Protein AF-A0A2H9LQL7-F1 (afdb_monomer_lite)

Radius of gyration: 30.79 Å; chains: 1; bounding box: 66×94×44 Å

Structure (mmCIF, N/CA/C/O backbone):
data_AF-A0A2H9LQL7-F1
#
_entry.id   AF-A0A2H9LQL7-F1
#
loop_
_atom_site.group_PDB
_atom_site.id
_atom_site.type_symbol
_atom_site.label_atom_id
_atom_site.label_alt_id
_atom_site.label_comp_id
_atom_site.label_asym_id
_atom_site.label_entity_id
_atom_site.label_seq_id
_atom_site.pdbx_PDB_ins_code
_atom_site.Cartn_x
_atom_site.Cartn_y
_atom_site.Cartn_z
_atom_site.occupancy
_atom_site.B_iso_or_equiv
_atom_site.auth_seq_id
_atom_site.auth_comp_id
_atom_site.auth_asym_id
_atom_site.auth_atom_id
_atom_site.pdbx_PDB_model_num
ATOM 1 N N . MET A 1 1 ? -6.800 -40.513 0.925 1.00 48.25 1 MET A N 1
ATOM 2 C CA . MET A 1 1 ? -5.579 -40.664 0.105 1.00 48.25 1 MET A CA 1
ATOM 3 C C . MET A 1 1 ? -5.736 -40.012 -1.269 1.00 48.25 1 MET A C 1
ATOM 5 O O . MET A 1 1 ? -5.001 -39.079 -1.521 1.00 48.25 1 MET A O 1
ATOM 9 N N . ALA A 1 2 ? -6.724 -40.378 -2.101 1.00 54.88 2 ALA A N 1
ATOM 10 C CA . ALA A 1 2 ? -6.942 -39.712 -3.402 1.00 54.88 2 ALA A CA 1
ATOM 11 C C . ALA A 1 2 ? -7.345 -38.219 -3.300 1.00 54.88 2 ALA A C 1
ATOM 13 O O . ALA A 1 2 ? -6.904 -37.402 -4.098 1.00 54.88 2 ALA A O 1
ATOM 14 N N . GLU A 1 3 ? -8.128 -37.849 -2.284 1.00 45.28 3 GLU A N 1
ATOM 15 C CA . GLU A 1 3 ? -8.627 -36.475 -2.091 1.00 45.28 3 GLU A CA 1
ATOM 16 C C . GLU A 1 3 ? -7.545 -35.503 -1.564 1.00 45.28 3 GLU A C 1
ATOM 18 O O . GLU A 1 3 ? -7.521 -34.332 -1.925 1.00 45.28 3 GLU A O 1
ATOM 23 N N . GLU A 1 4 ? -6.583 -35.989 -0.769 1.00 44.47 4 GLU A N 1
ATOM 24 C CA . GLU A 1 4 ? -5.444 -35.183 -0.286 1.00 44.47 4 GLU A CA 1
ATOM 25 C C . GLU A 1 4 ? -4.407 -34.908 -1.384 1.00 44.47 4 GLU A C 1
ATOM 27 O O . GLU A 1 4 ? -3.777 -33.848 -1.384 1.00 44.47 4 GLU A O 1
ATOM 32 N N . ASP A 1 5 ? -4.242 -35.840 -2.326 1.00 45.53 5 ASP A N 1
ATOM 33 C CA . ASP A 1 5 ? -3.343 -35.667 -3.468 1.00 45.53 5 ASP A CA 1
ATOM 34 C C . ASP A 1 5 ? -3.927 -34.703 -4.512 1.00 45.53 5 ASP A C 1
ATOM 36 O O . ASP A 1 5 ? -3.178 -33.908 -5.080 1.00 45.53 5 ASP A O 1
ATOM 40 N N . GLU A 1 6 ? -5.250 -34.680 -4.719 1.00 41.91 6 GLU A N 1
ATOM 41 C CA . GLU A 1 6 ? -5.895 -33.666 -5.571 1.00 41.91 6 GLU A CA 1
ATOM 42 C C . GLU A 1 6 ? -5.782 -32.250 -4.989 1.00 41.91 6 GLU A C 1
ATOM 44 O O . GLU A 1 6 ? -5.483 -31.310 -5.731 1.00 41.91 6 GLU A O 1
ATOM 49 N N . ILE A 1 7 ? -5.928 -32.096 -3.666 1.00 51.97 7 ILE A N 1
ATOM 50 C CA . ILE A 1 7 ? -5.746 -30.808 -2.980 1.00 51.97 7 ILE A CA 1
ATOM 51 C C . ILE A 1 7 ? -4.292 -30.336 -3.105 1.00 51.97 7 ILE A C 1
ATOM 53 O O . ILE A 1 7 ? -4.055 -29.203 -3.512 1.00 51.97 7 ILE A O 1
ATOM 57 N N . LYS A 1 8 ? -3.293 -31.190 -2.840 1.00 48.00 8 LYS A N 1
ATOM 58 C CA . LYS A 1 8 ? -1.873 -30.810 -2.999 1.00 48.00 8 LYS A CA 1
ATOM 59 C C . LYS A 1 8 ? -1.524 -30.408 -4.428 1.00 48.00 8 LYS A C 1
ATOM 61 O O . LYS A 1 8 ? -0.812 -29.426 -4.632 1.00 48.00 8 LYS A O 1
ATOM 66 N N . LYS A 1 9 ? -2.053 -31.130 -5.417 1.00 43.31 9 LYS A N 1
ATOM 67 C CA . LYS A 1 9 ? -1.811 -30.828 -6.828 1.00 43.31 9 LYS A CA 1
ATOM 68 C C . LYS A 1 9 ? -2.441 -29.490 -7.220 1.00 43.31 9 LYS A C 1
ATOM 70 O O . LYS A 1 9 ? -1.775 -28.673 -7.847 1.00 43.31 9 LYS A O 1
ATOM 75 N N . SER A 1 10 ? -3.683 -29.215 -6.801 1.00 49.66 10 SER A N 1
ATOM 76 C CA . SER A 1 10 ? -4.306 -27.899 -7.013 1.00 49.66 10 SER A CA 1
ATOM 77 C C . SER A 1 10 ? -3.543 -26.792 -6.287 1.00 49.66 10 SER A C 1
ATOM 79 O O . SER A 1 10 ? -3.499 -25.654 -6.753 1.00 49.66 10 SER A O 1
ATOM 81 N N . GLU A 1 11 ? -2.933 -27.112 -5.142 1.00 51.53 11 GLU A N 1
ATOM 82 C CA . GLU A 1 11 ? -2.186 -26.139 -4.374 1.00 51.53 11 GLU A CA 1
ATOM 83 C C . GLU A 1 11 ? -0.872 -25.703 -5.036 1.00 51.53 11 GLU A C 1
ATOM 85 O O . GLU A 1 11 ? -0.569 -24.509 -4.974 1.00 51.53 11 GLU A O 1
ATOM 90 N N . GLU A 1 12 ? -0.156 -26.618 -5.693 1.00 53.72 12 GLU A N 1
ATOM 91 C CA . GLU A 1 12 ? 1.029 -26.325 -6.513 1.00 53.72 12 GLU A CA 1
ATOM 92 C C . GLU A 1 12 ? 0.685 -25.513 -7.770 1.00 53.72 12 GLU A C 1
ATOM 94 O O . GLU A 1 12 ? 1.402 -24.568 -8.103 1.00 53.72 12 GLU A O 1
ATOM 99 N N . TYR A 1 13 ? -0.431 -25.816 -8.446 1.00 52.56 13 TYR A N 1
ATOM 100 C CA . TYR A 1 13 ? -0.859 -25.049 -9.625 1.00 52.56 13 TYR A CA 1
ATOM 101 C C . TYR A 1 13 ? -1.224 -23.593 -9.295 1.00 52.56 13 TYR A C 1
ATOM 103 O O . TYR A 1 13 ? -1.017 -22.716 -10.124 1.00 52.56 13 TYR A O 1
ATOM 111 N N . GLU A 1 14 ? -1.727 -23.298 -8.090 1.00 56.66 14 GLU A N 1
ATOM 112 C CA . GLU A 1 14 ? -1.992 -21.912 -7.663 1.00 56.66 14 GLU A CA 1
ATOM 113 C C . GLU A 1 14 ? -0.719 -21.103 -7.359 1.00 56.66 14 GLU A C 1
ATOM 115 O O . GLU A 1 14 ? -0.762 -19.871 -7.385 1.00 56.66 14 GLU A O 1
ATOM 120 N N . GLU A 1 15 ? 0.401 -21.761 -7.040 1.00 59.22 15 GLU A N 1
ATOM 121 C CA . GLU A 1 15 ? 1.697 -21.083 -6.902 1.00 59.22 15 GLU A CA 1
ATOM 122 C C . GLU A 1 15 ? 2.364 -20.847 -8.268 1.00 59.22 15 GLU A C 1
ATOM 124 O O . GLU A 1 15 ? 3.116 -19.881 -8.430 1.00 59.22 15 GLU A O 1
ATOM 129 N N . GLN A 1 16 ? 2.031 -21.665 -9.273 1.00 60.19 16 GLN A N 1
ATOM 130 C CA . GLN A 1 16 ? 2.412 -21.465 -10.671 1.00 60.19 16 GLN A CA 1
ATOM 131 C C . GLN A 1 16 ? 1.588 -20.323 -11.288 1.00 60.19 16 GLN A C 1
ATOM 133 O O . GLN A 1 16 ? 0.509 -20.517 -11.835 1.00 60.19 16 GLN A O 1
ATOM 138 N N . GLY A 1 17 ? 2.100 -19.098 -11.181 1.00 76.44 17 GLY A N 1
ATOM 139 C CA . GLY A 1 17 ? 1.447 -17.900 -11.726 1.00 76.44 17 GLY A CA 1
ATOM 140 C C . GLY A 1 17 ? 1.535 -16.670 -10.831 1.00 76.44 17 GLY A C 1
ATOM 141 O O . GLY A 1 17 ? 0.969 -15.635 -11.164 1.00 76.44 17 GLY A O 1
ATOM 142 N N . LEU A 1 18 ? 2.229 -16.767 -9.697 1.00 87.19 18 LEU A N 1
ATOM 143 C CA . LEU A 1 18 ? 2.532 -15.617 -8.854 1.00 87.19 18 LEU A CA 1
ATOM 144 C C . LEU A 1 18 ? 3.670 -14.784 -9.456 1.00 87.19 18 LEU A C 1
ATOM 146 O O . LEU A 1 18 ? 4.720 -15.325 -9.802 1.00 87.19 18 LEU A O 1
ATOM 150 N N . ALA A 1 19 ? 3.484 -13.464 -9.530 1.00 89.19 19 ALA A N 1
ATOM 151 C CA . ALA A 1 19 ? 4.496 -12.553 -10.069 1.00 89.19 19 ALA A CA 1
ATOM 152 C C . ALA A 1 19 ? 5.760 -12.457 -9.197 1.00 89.19 19 ALA A C 1
ATOM 154 O O . ALA A 1 19 ? 6.846 -12.183 -9.708 1.00 89.19 19 ALA A O 1
ATOM 155 N N . PHE A 1 20 ? 5.639 -12.692 -7.886 1.00 92.12 20 PHE A N 1
ATOM 156 C CA . PHE A 1 20 ? 6.765 -12.670 -6.950 1.00 92.12 20 PHE A CA 1
ATOM 157 C C . PHE A 1 20 ? 7.033 -14.044 -6.339 1.00 92.12 20 PHE A C 1
ATOM 159 O O . PHE A 1 20 ? 6.130 -14.867 -6.185 1.00 92.12 20 PHE A O 1
ATOM 166 N N . ALA A 1 21 ? 8.267 -14.266 -5.883 1.00 92.75 21 ALA A N 1
ATOM 167 C CA . ALA A 1 21 ? 8.621 -15.460 -5.124 1.00 92.75 21 ALA A CA 1
ATOM 168 C C . ALA A 1 21 ? 7.821 -15.522 -3.809 1.00 92.75 21 ALA A C 1
ATOM 170 O O . ALA A 1 21 ? 8.074 -14.762 -2.871 1.00 92.75 21 ALA A O 1
ATOM 171 N N . ASN A 1 22 ? 6.863 -16.451 -3.725 1.00 88.75 22 ASN A N 1
ATOM 172 C CA . ASN A 1 22 ? 5.948 -16.562 -2.584 1.00 88.75 22 ASN A CA 1
ATOM 173 C C . ASN A 1 22 ? 6.695 -16.752 -1.253 1.00 88.75 22 ASN A C 1
ATOM 175 O O . ASN A 1 22 ? 6.321 -16.173 -0.237 1.00 88.75 22 ASN A O 1
ATOM 179 N N . ALA A 1 23 ? 7.800 -17.504 -1.264 1.00 89.88 23 ALA A N 1
ATOM 180 C CA . ALA A 1 23 ? 8.639 -17.714 -0.087 1.00 89.88 23 ALA A CA 1
ATOM 181 C C . ALA A 1 23 ? 9.202 -16.401 0.488 1.00 89.88 23 ALA A C 1
ATOM 183 O O . ALA A 1 23 ? 9.207 -16.218 1.705 1.00 89.88 23 ALA A O 1
ATOM 184 N N . GLU A 1 24 ? 9.623 -15.475 -0.376 1.00 93.00 24 GLU A N 1
ATOM 185 C CA . GLU A 1 24 ? 10.201 -14.195 0.035 1.00 93.00 24 GLU A CA 1
ATOM 186 C C . GLU A 1 24 ? 9.134 -13.261 0.612 1.00 93.00 24 GLU A C 1
ATOM 188 O O . GLU A 1 24 ? 9.311 -12.685 1.686 1.00 93.00 24 GLU A O 1
ATOM 193 N N . VAL A 1 25 ? 7.970 -13.204 -0.042 1.00 93.44 25 VAL A N 1
ATOM 194 C CA . VAL A 1 25 ? 6.804 -12.467 0.461 1.00 93.44 25 VAL A CA 1
ATOM 195 C C . VAL A 1 25 ? 6.403 -12.994 1.843 1.00 93.44 25 VAL A C 1
ATOM 197 O O . VAL A 1 25 ? 6.251 -12.222 2.788 1.00 93.44 25 VAL A O 1
ATOM 200 N N . VAL A 1 26 ? 6.308 -14.316 2.012 1.00 92.94 26 VAL A N 1
ATOM 201 C CA . VAL A 1 26 ? 5.958 -14.946 3.295 1.00 92.94 26 VAL A CA 1
ATOM 202 C C . VAL A 1 26 ? 7.013 -14.682 4.370 1.00 92.94 26 VAL A C 1
ATOM 204 O O . VAL A 1 26 ? 6.651 -14.486 5.532 1.00 92.94 26 VAL A O 1
ATOM 207 N N . ARG A 1 27 ? 8.302 -14.661 4.013 1.00 94.19 27 ARG A N 1
ATOM 208 C CA . ARG A 1 27 ? 9.394 -14.319 4.935 1.00 94.19 27 ARG A CA 1
ATOM 209 C C . ARG A 1 27 ? 9.236 -12.896 5.465 1.00 94.19 27 ARG A C 1
ATOM 211 O O . ARG A 1 27 ? 9.242 -12.702 6.679 1.00 94.19 27 ARG A O 1
ATOM 218 N N . LEU A 1 28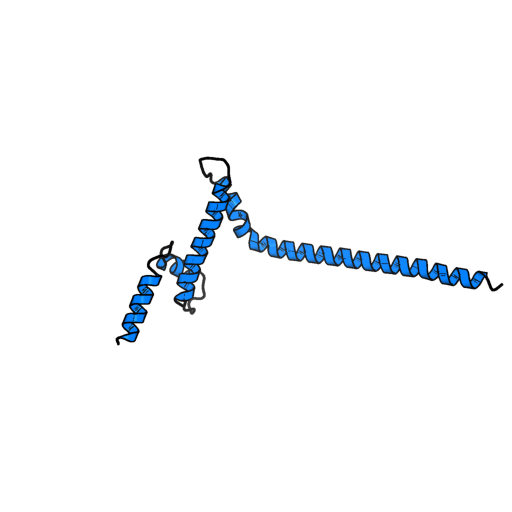 ? 9.022 -11.927 4.575 1.00 95.75 28 LEU A N 1
ATOM 219 C CA . LEU A 1 28 ? 8.770 -10.534 4.952 1.00 95.75 28 LEU A CA 1
ATOM 220 C C . LEU A 1 28 ? 7.543 -10.404 5.857 1.00 95.75 28 LEU A C 1
ATOM 222 O O . LEU A 1 28 ? 7.597 -9.699 6.863 1.00 95.75 28 LEU A O 1
ATOM 226 N N . MET A 1 29 ? 6.461 -11.125 5.550 1.00 93.88 29 MET A N 1
ATOM 227 C CA . MET A 1 29 ? 5.263 -11.130 6.391 1.00 93.88 29 MET A CA 1
ATOM 228 C C . MET A 1 29 ? 5.549 -11.669 7.793 1.00 93.88 29 MET A C 1
ATOM 230 O O . MET A 1 29 ? 5.181 -11.030 8.772 1.00 93.88 29 MET A O 1
ATOM 234 N N . LYS A 1 30 ? 6.223 -12.819 7.909 1.00 93.50 30 LYS A N 1
ATOM 235 C CA . LYS A 1 30 ? 6.553 -13.422 9.210 1.00 93.50 30 LYS A CA 1
ATOM 236 C C . LYS A 1 30 ? 7.440 -12.521 10.068 1.00 93.50 30 LYS A C 1
ATOM 238 O O . LYS A 1 30 ? 7.227 -12.460 11.269 1.00 93.50 30 LYS A O 1
ATOM 243 N N . ASN A 1 31 ? 8.380 -11.800 9.460 1.00 95.25 31 ASN A N 1
ATOM 244 C CA . ASN A 1 31 ? 9.265 -10.881 10.181 1.00 95.25 31 ASN A CA 1
ATOM 245 C C . ASN A 1 31 ? 8.537 -9.650 10.751 1.00 95.25 31 ASN A C 1
ATOM 247 O O . ASN A 1 31 ? 9.062 -9.002 11.649 1.00 95.25 31 ASN A O 1
ATOM 251 N N . ASN A 1 32 ? 7.353 -9.316 10.226 1.00 94.56 32 ASN A N 1
ATOM 252 C CA . ASN A 1 32 ? 6.567 -8.145 10.630 1.00 94.56 32 ASN A CA 1
ATOM 253 C C . ASN A 1 32 ? 5.254 -8.514 11.344 1.00 94.56 32 ASN A C 1
ATOM 255 O O . ASN A 1 32 ? 4.472 -7.632 11.697 1.00 94.56 32 ASN A O 1
ATOM 259 N N . LEU A 1 33 ? 4.994 -9.806 11.551 1.00 93.75 33 LEU A N 1
ATOM 260 C CA . LEU A 1 33 ? 3.859 -10.318 12.312 1.00 93.75 33 LEU A CA 1
ATOM 261 C C . LEU A 1 33 ? 4.343 -10.885 13.654 1.00 93.75 33 LEU A C 1
ATOM 263 O O . LEU A 1 33 ? 5.501 -11.286 13.770 1.00 93.75 33 LEU A O 1
ATOM 267 N N . PRO A 1 34 ? 3.467 -10.966 14.669 1.00 94.19 34 PRO A N 1
ATOM 268 C CA . PRO A 1 34 ? 3.806 -11.651 15.908 1.00 94.19 34 PRO A CA 1
ATOM 269 C C . PRO A 1 34 ? 4.203 -13.121 15.644 1.00 94.19 34 PRO A C 1
ATOM 271 O O . PRO A 1 34 ? 3.585 -13.775 14.794 1.00 94.19 34 PRO A O 1
ATOM 274 N N . PRO A 1 35 ? 5.225 -13.654 16.344 1.00 89.88 35 PRO A N 1
ATOM 275 C CA . PRO A 1 35 ? 5.853 -14.940 16.016 1.00 89.88 35 PRO A CA 1
ATOM 276 C C . PRO A 1 35 ? 4.932 -16.155 16.207 1.00 89.88 35 PRO A C 1
ATOM 278 O O . PRO A 1 35 ? 5.175 -17.214 15.634 1.00 89.88 35 PRO A O 1
ATOM 281 N N . ASP A 1 36 ? 3.861 -16.007 16.981 1.00 91.56 36 ASP A N 1
ATOM 282 C CA . ASP A 1 36 ? 2.838 -17.019 17.249 1.00 91.56 36 ASP A CA 1
ATOM 283 C C . ASP A 1 36 ? 1.779 -17.128 16.134 1.00 91.56 36 ASP A C 1
ATOM 285 O O . ASP A 1 36 ? 0.907 -18.000 16.172 1.00 91.56 36 ASP A O 1
ATOM 289 N N . ARG A 1 37 ? 1.817 -16.251 15.122 1.00 90.75 37 ARG A N 1
ATOM 290 C CA . ARG A 1 37 ? 0.778 -16.189 14.089 1.00 90.75 37 ARG A CA 1
ATOM 291 C C . ARG A 1 37 ? 1.089 -17.083 12.893 1.00 90.75 37 ARG A C 1
ATOM 293 O O . ARG A 1 37 ? 2.087 -16.926 12.192 1.00 90.75 37 ARG A O 1
ATOM 300 N N . MET A 1 38 ? 0.149 -17.978 12.587 1.00 92.19 38 MET A N 1
ATOM 301 C CA . MET A 1 38 ? 0.184 -18.805 11.381 1.00 92.19 38 MET A CA 1
ATOM 302 C C . MET A 1 38 ? -0.502 -18.103 10.200 1.00 92.19 38 MET A C 1
ATOM 304 O O . MET A 1 38 ? -1.632 -17.629 10.308 1.00 92.19 38 MET A O 1
ATOM 308 N N . ILE A 1 39 ? 0.160 -18.080 9.040 1.00 90.62 39 ILE A N 1
ATOM 309 C CA . ILE A 1 39 ? -0.367 -17.467 7.812 1.00 90.62 39 ILE A CA 1
ATOM 310 C C . ILE A 1 39 ? -1.018 -18.550 6.944 1.00 90.62 39 ILE A C 1
ATOM 312 O O . ILE A 1 39 ? -0.336 -19.458 6.461 1.00 90.62 39 ILE A O 1
ATOM 316 N N . LYS A 1 40 ? -2.331 -18.446 6.713 1.00 92.62 40 LYS A N 1
ATOM 317 C CA . LYS A 1 40 ? -3.077 -19.356 5.823 1.00 92.62 40 LYS A CA 1
ATOM 318 C C . LYS A 1 40 ? -2.655 -19.177 4.362 1.00 92.62 40 LYS A C 1
ATOM 320 O O . LYS A 1 40 ? -2.363 -18.060 3.943 1.00 92.62 40 LYS A O 1
ATOM 325 N N . LYS A 1 41 ? -2.703 -20.250 3.561 1.00 88.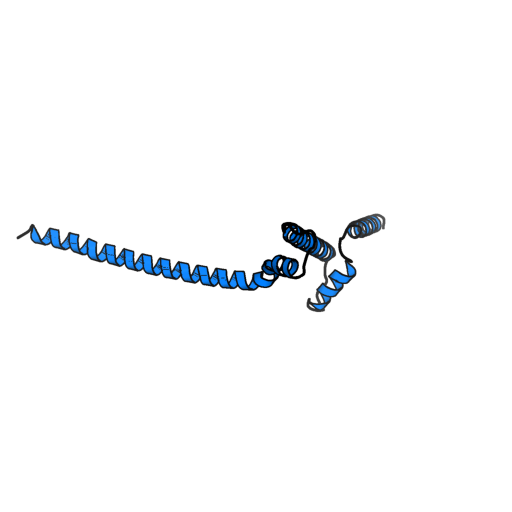06 41 LYS A N 1
ATOM 326 C CA . LYS A 1 41 ? -2.295 -20.243 2.142 1.00 88.06 41 LYS A CA 1
ATOM 327 C C . LYS A 1 41 ? -2.944 -19.116 1.330 1.00 88.06 41 LYS A C 1
ATOM 329 O O . LYS A 1 41 ? -2.232 -18.340 0.700 1.00 88.06 41 LYS A O 1
ATOM 334 N N . ARG A 1 42 ? -4.269 -18.952 1.436 1.00 88.88 42 ARG A N 1
ATOM 335 C CA . ARG A 1 42 ? -5.018 -17.862 0.779 1.00 88.88 42 ARG A CA 1
ATOM 336 C C . ARG A 1 42 ? -4.448 -16.471 1.061 1.00 88.88 42 ARG A C 1
ATOM 338 O O . ARG A 1 42 ? -4.449 -15.631 0.173 1.00 88.88 42 ARG A O 1
ATOM 345 N N . VAL A 1 43 ? -3.949 -16.232 2.273 1.00 91.62 43 VAL A N 1
ATOM 346 C CA . VAL A 1 43 ? -3.370 -14.938 2.662 1.00 91.62 43 VAL A CA 1
ATOM 347 C C . VAL A 1 43 ? -2.006 -14.731 2.001 1.00 91.62 43 VAL A C 1
ATOM 349 O O . VAL A 1 43 ? -1.719 -13.631 1.545 1.00 91.62 43 VAL A O 1
ATOM 352 N N . LYS A 1 44 ? -1.195 -15.791 1.883 1.00 91.69 44 LYS A N 1
ATOM 353 C CA . LYS A 1 44 ? 0.100 -15.752 1.181 1.00 91.69 44 LYS A CA 1
ATOM 354 C C . LYS A 1 44 ? -0.092 -15.400 -0.300 1.00 91.69 44 LYS A C 1
ATOM 356 O O . LYS A 1 44 ? 0.486 -14.436 -0.789 1.00 91.69 44 LYS A O 1
ATOM 361 N N . VAL A 1 45 ? -0.985 -16.134 -0.970 1.00 91.50 45 VAL A N 1
ATOM 362 C CA . VAL A 1 45 ? -1.345 -15.915 -2.383 1.00 91.50 45 VAL A CA 1
ATOM 363 C C . VAL A 1 45 ? -1.963 -14.529 -2.577 1.00 91.50 45 VAL A C 1
ATOM 365 O O . VAL A 1 45 ? -1.588 -13.806 -3.496 1.00 91.50 45 VAL A O 1
ATOM 368 N N . GLY A 1 46 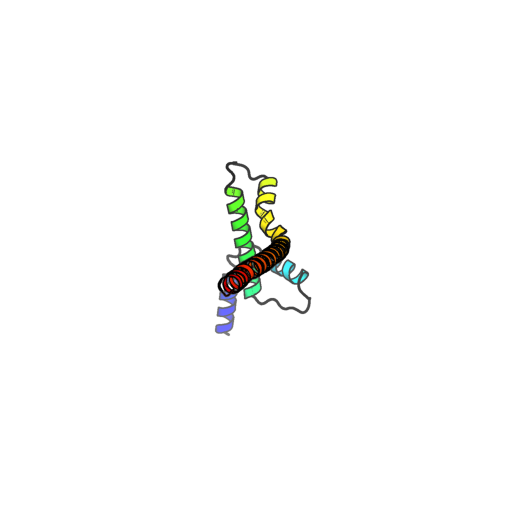? -2.882 -14.131 -1.693 1.00 92.38 46 GLY A N 1
ATOM 369 C CA . GLY A 1 46 ? -3.530 -12.822 -1.744 1.00 92.38 46 GLY A CA 1
ATOM 370 C C . GLY A 1 46 ? -2.545 -11.663 -1.598 1.00 92.38 46 GLY A C 1
ATOM 371 O O . GLY A 1 46 ? -2.639 -10.696 -2.347 1.00 92.38 46 GLY A O 1
ATOM 372 N N . MET A 1 47 ? -1.565 -11.779 -0.697 1.00 94.00 47 MET A N 1
ATOM 373 C CA . MET A 1 47 ? -0.512 -10.772 -0.549 1.00 94.00 47 MET A CA 1
ATOM 374 C C . MET A 1 47 ? 0.317 -10.642 -1.826 1.00 94.00 47 MET A C 1
ATOM 376 O O . MET A 1 47 ? 0.584 -9.535 -2.280 1.00 94.00 47 MET A O 1
ATOM 380 N N . ASN A 1 48 ? 0.693 -11.766 -2.433 1.00 94.38 48 ASN A N 1
ATOM 381 C CA . ASN A 1 48 ? 1.485 -11.766 -3.657 1.00 94.38 48 ASN A CA 1
ATOM 382 C C . ASN A 1 48 ? 0.744 -11.071 -4.816 1.00 94.38 48 ASN A C 1
ATOM 384 O O . ASN A 1 48 ? 1.282 -10.145 -5.419 1.00 94.38 48 ASN A O 1
ATOM 388 N N . LYS A 1 49 ? -0.536 -11.413 -5.026 1.00 93.38 49 LYS A N 1
ATOM 389 C CA . LYS A 1 49 ? -1.400 -10.743 -6.016 1.00 93.38 49 LYS A CA 1
ATOM 390 C C . LYS A 1 49 ? -1.601 -9.255 -5.719 1.00 93.38 49 LYS A C 1
ATOM 392 O O . LYS A 1 49 ? -1.625 -8.437 -6.629 1.00 93.38 49 LYS A O 1
ATOM 397 N N . PHE A 1 50 ? -1.715 -8.874 -4.447 1.00 93.75 50 PHE A N 1
ATOM 398 C CA . PHE A 1 50 ? -1.818 -7.464 -4.064 1.00 93.75 50 PHE A CA 1
ATOM 399 C C . PHE A 1 50 ? -0.546 -6.673 -4.405 1.00 93.75 50 PHE A C 1
ATOM 401 O O . PHE A 1 50 ? -0.627 -5.545 -4.901 1.00 93.75 50 PHE A O 1
ATOM 408 N N . LEU A 1 51 ? 0.631 -7.255 -4.161 1.00 94.12 51 LEU A N 1
ATOM 409 C CA . LEU A 1 51 ? 1.905 -6.650 -4.551 1.00 94.12 51 LEU A CA 1
ATOM 410 C C . LEU A 1 51 ? 2.010 -6.523 -6.074 1.00 94.12 51 LEU A C 1
ATOM 412 O O . LEU A 1 51 ? 2.486 -5.502 -6.569 1.00 94.12 51 LEU A O 1
ATOM 416 N N . GLU A 1 52 ? 1.522 -7.522 -6.810 1.00 94.00 52 GLU A N 1
ATOM 417 C CA . GLU A 1 52 ? 1.496 -7.523 -8.276 1.00 94.00 52 GLU A CA 1
ATOM 418 C C . GLU A 1 52 ? 0.635 -6.377 -8.800 1.00 94.00 52 GLU A C 1
ATOM 420 O O . GLU A 1 52 ? 1.125 -5.512 -9.528 1.00 94.00 52 GLU A O 1
ATOM 425 N N . ASP A 1 53 ? -0.608 -6.290 -8.332 1.00 93.81 53 ASP A N 1
ATOM 426 C CA . ASP A 1 53 ? -1.526 -5.206 -8.666 1.00 93.81 53 ASP A CA 1
ATOM 427 C C . ASP A 1 53 ? -0.942 -3.830 -8.334 1.00 93.81 53 ASP A C 1
ATOM 429 O O . ASP A 1 53 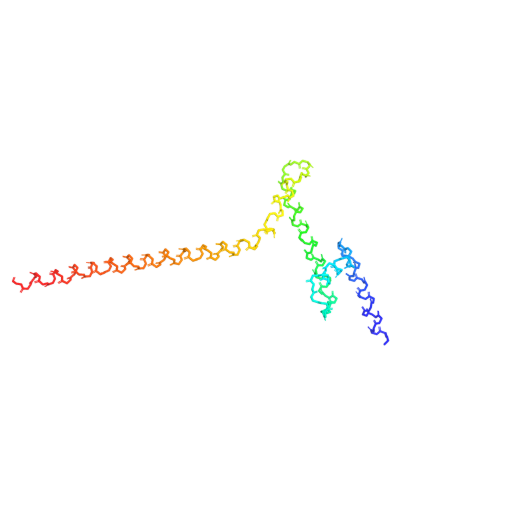? -1.116 -2.869 -9.088 1.00 93.81 53 ASP A O 1
ATOM 433 N N . THR A 1 54 ? -0.256 -3.714 -7.196 1.00 92.25 54 THR A N 1
ATOM 434 C CA . THR A 1 54 ? 0.376 -2.463 -6.768 1.00 92.25 54 THR A CA 1
ATOM 435 C C . THR A 1 54 ? 1.508 -2.077 -7.718 1.00 92.25 54 THR A C 1
ATOM 437 O O . THR A 1 54 ? 1.550 -0.937 -8.188 1.00 92.25 54 THR A O 1
ATOM 440 N N . CYS A 1 55 ? 2.373 -3.029 -8.078 1.00 93.81 55 CYS A N 1
ATOM 441 C CA . CYS A 1 55 ? 3.444 -2.822 -9.048 1.00 93.81 55 CYS A CA 1
ATOM 442 C C . CYS A 1 55 ? 2.880 -2.398 -10.413 1.00 93.81 55 CYS A C 1
ATOM 444 O O . CYS A 1 55 ? 3.295 -1.378 -10.963 1.00 93.81 55 CYS A O 1
ATOM 446 N N . VAL A 1 56 ? 1.849 -3.090 -10.911 1.00 94.25 56 VAL A N 1
ATOM 447 C CA . VAL A 1 56 ? 1.176 -2.755 -12.176 1.00 94.25 56 VAL A CA 1
ATOM 448 C C . VAL A 1 56 ? 0.606 -1.335 -12.152 1.00 94.25 56 VAL A C 1
ATOM 450 O O . VAL A 1 56 ? 0.751 -0.597 -13.129 1.00 94.25 56 VAL A O 1
ATOM 453 N N . ARG A 1 57 ? -0.023 -0.908 -11.050 1.00 92.62 57 ARG A N 1
ATOM 454 C CA . ARG A 1 57 ? -0.555 0.462 -10.913 1.00 92.62 57 ARG A CA 1
ATOM 455 C C . ARG A 1 57 ? 0.551 1.514 -10.939 1.00 92.62 57 ARG A C 1
ATOM 457 O O . ARG A 1 57 ? 0.387 2.534 -11.610 1.00 92.62 57 ARG A O 1
ATOM 464 N N . ILE A 1 58 ? 1.661 1.271 -10.241 1.00 92.50 58 ILE A N 1
ATOM 465 C CA . ILE A 1 58 ? 2.820 2.173 -10.229 1.00 92.50 58 ILE A CA 1
ATOM 466 C C . ILE A 1 58 ? 3.413 2.269 -11.641 1.00 92.50 58 ILE A C 1
ATOM 468 O O . ILE A 1 58 ? 3.578 3.375 -12.151 1.00 92.50 58 ILE A O 1
ATOM 472 N N . CYS A 1 59 ? 3.622 1.139 -12.322 1.00 92.25 59 CYS A N 1
ATOM 473 C CA . CYS A 1 59 ? 4.123 1.094 -13.698 1.00 92.25 59 CYS A CA 1
ATOM 474 C C . CYS A 1 59 ? 3.208 1.831 -14.683 1.00 92.25 59 CYS A C 1
ATOM 476 O O . CYS A 1 59 ? 3.683 2.664 -15.452 1.00 92.25 59 CYS A O 1
ATOM 478 N N . LYS A 1 60 ? 1.887 1.614 -14.618 1.00 91.94 60 LYS A N 1
ATOM 479 C CA . LYS A 1 60 ? 0.912 2.354 -15.442 1.00 91.94 60 LYS A CA 1
ATOM 480 C C . LYS A 1 60 ? 0.947 3.856 -15.182 1.00 91.94 60 LYS A C 1
ATOM 482 O O . LYS A 1 60 ? 0.674 4.628 -16.093 1.00 91.94 60 LYS A O 1
ATOM 487 N N . LYS A 1 61 ? 1.233 4.283 -13.950 1.00 89.38 61 LYS A N 1
ATOM 488 C CA . LYS A 1 61 ? 1.342 5.702 -13.601 1.00 89.38 61 LYS A CA 1
ATOM 489 C C . LYS A 1 61 ? 2.634 6.315 -14.140 1.00 89.38 61 LYS A C 1
ATOM 491 O O . LYS A 1 61 ? 2.568 7.405 -14.691 1.00 89.38 61 LYS A O 1
ATOM 496 N N . MET A 1 62 ? 3.761 5.610 -14.036 1.00 89.94 62 MET A N 1
ATOM 497 C CA . MET A 1 62 ? 5.036 6.045 -14.622 1.00 89.94 62 MET A CA 1
ATOM 498 C C . MET A 1 62 ? 4.957 6.128 -16.152 1.00 89.94 62 MET A C 1
ATOM 500 O O . MET A 1 62 ? 5.410 7.103 -16.734 1.00 89.94 62 MET A O 1
ATOM 504 N N . GLY A 1 63 ? 4.297 5.164 -16.800 1.00 88.06 63 GLY A N 1
ATOM 505 C CA . GLY A 1 63 ? 4.134 5.135 -18.258 1.00 88.06 63 GLY A CA 1
ATOM 506 C C . GLY A 1 63 ? 3.193 6.195 -18.846 1.00 88.06 63 GLY A C 1
ATOM 507 O O . GLY A 1 63 ? 2.994 6.207 -20.055 1.00 88.06 63 GLY A O 1
ATOM 508 N N . LYS A 1 64 ? 2.581 7.063 -18.026 1.00 87.81 64 LYS A N 1
ATOM 509 C CA . LYS A 1 64 ? 1.830 8.234 -18.517 1.00 87.81 64 LYS A CA 1
ATOM 510 C C . LYS A 1 64 ? 2.738 9.406 -18.882 1.00 87.81 64 LYS A C 1
ATOM 512 O O . LYS A 1 64 ? 2.276 10.333 -19.541 1.00 87.81 64 LYS A O 1
ATOM 517 N N . GLU A 1 65 ? 3.981 9.392 -18.414 1.00 80.81 65 GLU A N 1
ATOM 518 C CA . GLU A 1 65 ? 4.947 10.435 -18.731 1.00 80.81 65 GLU A CA 1
ATOM 519 C C . GLU A 1 65 ? 5.386 10.304 -20.202 1.00 80.81 65 GLU A C 1
ATOM 521 O O . GLU A 1 65 ? 5.575 9.189 -20.690 1.00 80.81 65 GLU A O 1
ATOM 526 N N . PRO A 1 66 ? 5.557 11.417 -20.936 1.00 76.25 66 PRO A N 1
ATOM 527 C CA . PRO A 1 66 ? 5.809 11.404 -22.382 1.00 76.25 66 PRO A CA 1
ATOM 528 C C . PRO A 1 66 ? 7.245 10.999 -22.763 1.00 76.25 66 PRO A C 1
ATOM 530 O O . PRO A 1 66 ? 7.622 11.075 -23.932 1.00 76.25 66 PRO A O 1
ATOM 533 N N . PHE A 1 67 ? 8.069 10.616 -21.789 1.00 81.81 67 PHE A N 1
ATOM 53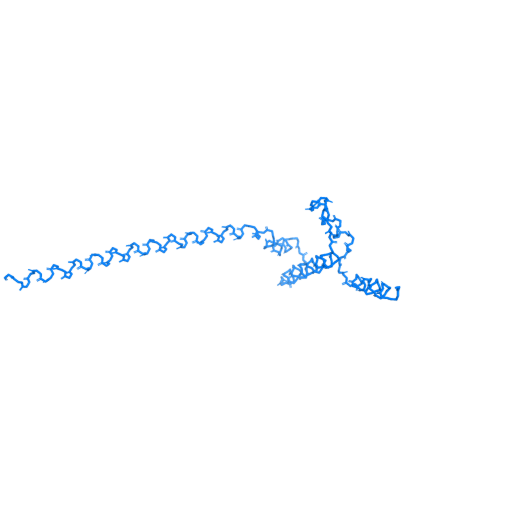4 C CA . PHE A 1 67 ? 9.486 10.336 -21.979 1.00 81.81 67 PHE A CA 1
ATOM 535 C C . PHE A 1 67 ? 9.739 8.848 -22.226 1.00 81.81 67 PHE A C 1
ATOM 537 O O . PHE A 1 67 ? 9.088 7.980 -21.653 1.00 81.81 67 PHE A O 1
ATOM 544 N N . VAL A 1 68 ? 10.737 8.556 -23.064 1.00 81.44 68 VAL A N 1
ATOM 545 C CA . VAL A 1 68 ? 11.143 7.180 -23.401 1.00 81.44 68 VAL A CA 1
ATOM 546 C C . VAL A 1 68 ? 11.807 6.476 -22.211 1.00 81.44 68 VAL A C 1
ATOM 548 O O . VAL A 1 68 ? 11.701 5.259 -22.072 1.00 81.44 68 VAL A O 1
ATOM 551 N N . TYR A 1 69 ? 12.477 7.239 -21.345 1.00 87.75 69 TYR A N 1
ATOM 552 C CA . TYR A 1 69 ? 13.151 6.728 -20.156 1.00 87.75 69 TYR A CA 1
ATOM 553 C C . TYR A 1 69 ? 12.332 7.015 -18.900 1.00 87.75 69 TYR A C 1
ATOM 555 O O . TYR A 1 69 ? 11.839 8.126 -18.713 1.00 87.75 69 TYR A O 1
ATOM 563 N N . ILE A 1 70 ? 12.236 6.014 -18.021 1.00 87.94 70 ILE A N 1
ATOM 564 C CA . ILE A 1 70 ? 11.649 6.169 -16.689 1.00 87.94 70 ILE A CA 1
ATOM 565 C C . ILE A 1 70 ? 12.759 6.533 -15.706 1.00 87.94 70 ILE A C 1
ATOM 567 O O . ILE A 1 70 ? 13.644 5.725 -15.426 1.00 87.94 70 ILE A O 1
ATOM 571 N N . GLU A 1 71 ? 12.700 7.750 -15.175 1.00 89.56 71 GLU A N 1
ATOM 572 C CA . GLU A 1 71 ? 13.664 8.256 -14.198 1.00 89.56 71 GLU A CA 1
ATOM 573 C C . GLU A 1 71 ? 13.192 8.041 -12.754 1.00 89.56 71 GLU A C 1
ATOM 575 O O . GLU A 1 71 ? 12.002 7.866 -12.473 1.00 89.56 71 GLU A O 1
ATOM 580 N N . TYR A 1 72 ? 14.128 8.105 -11.802 1.00 90.69 72 TYR A N 1
ATOM 581 C CA . TYR A 1 72 ? 13.824 7.917 -10.380 1.00 90.69 72 TYR A CA 1
ATOM 582 C C . TYR A 1 72 ? 12.798 8.932 -9.849 1.00 90.69 72 TYR A C 1
ATOM 584 O O . TYR A 1 72 ? 11.941 8.585 -9.035 1.00 90.69 72 TYR A O 1
ATOM 592 N N . ASP A 1 73 ? 12.809 10.163 -10.361 1.00 89.44 73 ASP A N 1
ATOM 593 C CA . ASP A 1 73 ? 11.820 11.179 -9.995 1.00 89.44 73 ASP A CA 1
ATOM 594 C C . ASP A 1 73 ? 10.396 10.793 -10.420 1.00 89.44 73 ASP A C 1
ATOM 596 O O . ASP A 1 73 ? 9.429 11.093 -9.711 1.00 89.44 73 ASP A O 1
ATOM 600 N N . MET A 1 74 ? 10.250 10.075 -11.537 1.00 88.31 74 MET A N 1
ATOM 601 C CA . MET A 1 74 ? 8.959 9.552 -11.997 1.00 88.31 74 MET A CA 1
ATOM 602 C C . MET A 1 74 ? 8.469 8.441 -11.068 1.00 88.31 74 MET A C 1
ATOM 604 O O . MET A 1 74 ? 7.298 8.430 -10.682 1.00 88.31 74 MET A O 1
ATOM 608 N N . PHE A 1 75 ? 9.373 7.559 -10.632 1.00 91.00 75 PHE A N 1
ATOM 609 C CA . PHE A 1 75 ? 9.073 6.542 -9.625 1.00 91.00 75 PHE A CA 1
ATOM 610 C C . PHE A 1 75 ? 8.639 7.172 -8.297 1.00 91.00 75 PHE A C 1
ATOM 612 O O . PHE A 1 75 ? 7.571 6.838 -7.782 1.00 91.00 75 PHE A O 1
ATOM 619 N N . LYS A 1 76 ? 9.391 8.156 -7.789 1.00 90.56 76 LYS A N 1
ATOM 620 C CA . LYS A 1 76 ? 9.074 8.865 -6.541 1.00 90.56 76 LYS A CA 1
ATOM 621 C C . LYS A 1 76 ? 7.695 9.532 -6.595 1.00 90.56 76 LYS A C 1
ATOM 623 O O . LYS A 1 76 ? 6.890 9.391 -5.676 1.00 90.56 76 LYS A O 1
ATOM 628 N N . LYS A 1 77 ? 7.363 10.198 -7.707 1.00 87.69 77 LYS A N 1
ATOM 629 C CA . LYS A 1 77 ? 6.016 10.758 -7.944 1.00 87.69 77 LYS A CA 1
ATOM 630 C C . LYS A 1 77 ? 4.937 9.674 -8.030 1.00 87.69 77 LYS A C 1
ATOM 632 O O . LYS A 1 77 ? 3.795 9.890 -7.601 1.00 87.69 77 LYS A O 1
ATOM 637 N N . ALA A 1 78 ? 5.263 8.517 -8.602 1.00 88.94 78 ALA A N 1
ATOM 638 C CA . ALA A 1 78 ? 4.326 7.418 -8.756 1.00 88.94 78 ALA A CA 1
ATOM 639 C C . ALA A 1 78 ? 3.953 6.789 -7.406 1.00 88.94 78 ALA A C 1
ATOM 641 O O . ALA A 1 78 ? 2.754 6.621 -7.164 1.00 88.94 78 ALA A O 1
ATOM 642 N N . ILE A 1 79 ? 4.935 6.544 -6.529 1.00 91.88 79 ILE A N 1
ATOM 643 C CA . ILE A 1 79 ? 4.742 5.907 -5.214 1.00 91.88 79 ILE A CA 1
ATOM 644 C C . ILE A 1 79 ? 4.195 6.842 -4.133 1.00 91.88 79 ILE A C 1
ATOM 646 O O . ILE A 1 79 ? 3.575 6.359 -3.192 1.00 91.88 79 ILE A O 1
ATOM 650 N N . LYS A 1 80 ? 4.349 8.164 -4.290 1.00 88.19 80 LYS A N 1
ATOM 651 C CA . LYS A 1 80 ? 3.933 9.181 -3.307 1.00 88.19 80 LYS A CA 1
ATOM 652 C C . LYS A 1 80 ? 2.549 8.942 -2.660 1.00 88.19 80 LYS A C 1
ATOM 654 O O . LYS A 1 80 ? 2.467 8.991 -1.437 1.00 88.19 80 LYS A O 1
ATOM 659 N N . PRO A 1 81 ? 1.471 8.597 -3.399 1.00 83.50 81 PRO A N 1
ATOM 660 C CA . PRO A 1 81 ? 0.162 8.340 -2.785 1.00 83.50 81 PRO A CA 1
ATOM 661 C C . PRO A 1 81 ? 0.128 7.127 -1.846 1.00 83.50 81 PRO A C 1
ATOM 663 O O . PRO A 1 81 ? -0.715 7.068 -0.958 1.00 83.50 81 PRO A O 1
ATOM 666 N N . PHE A 1 82 ? 1.010 6.147 -2.054 1.00 82.62 82 PHE A N 1
ATOM 667 C CA . PHE A 1 82 ? 1.115 4.959 -1.208 1.00 82.62 82 PHE A CA 1
ATOM 668 C C . PHE A 1 82 ? 1.927 5.241 0.064 1.00 82.62 82 PHE A C 1
ATOM 670 O O . PHE A 1 82 ? 1.632 4.662 1.106 1.00 82.62 82 PHE A O 1
ATOM 677 N N . GLU A 1 83 ? 2.902 6.152 0.003 1.00 81.62 83 GLU A N 1
ATOM 678 C CA . GLU A 1 83 ? 3.671 6.604 1.172 1.00 81.62 83 GLU A CA 1
ATOM 679 C C . GLU A 1 83 ? 2.853 7.555 2.059 1.00 81.62 83 GLU A C 1
ATOM 681 O O . GLU A 1 83 ? 2.857 7.444 3.284 1.00 81.62 83 GLU A O 1
ATOM 686 N N . GLU A 1 84 ? 2.095 8.462 1.440 1.00 78.38 84 GLU A N 1
ATOM 687 C CA . GLU A 1 84 ? 1.341 9.513 2.133 1.00 78.38 84 GLU A CA 1
ATOM 688 C C . GLU A 1 84 ? -0.053 9.074 2.603 1.00 78.38 84 GLU A C 1
ATOM 690 O O . GLU A 1 84 ? -0.765 9.866 3.219 1.00 78.38 84 GLU A O 1
ATOM 695 N N . LEU A 1 85 ? -0.455 7.818 2.372 1.00 70.19 85 LEU A N 1
ATOM 696 C CA . LEU A 1 85 ? -1.801 7.331 2.701 1.00 70.19 85 LEU A CA 1
ATOM 697 C C . LEU A 1 85 ? -2.165 7.547 4.184 1.00 70.19 85 LEU A C 1
ATOM 699 O O . LEU A 1 85 ? -3.295 7.908 4.500 1.00 70.19 85 LEU A O 1
ATOM 703 N N . LYS A 1 86 ? -1.192 7.403 5.095 1.00 62.56 86 LYS A N 1
ATOM 704 C CA . LYS A 1 86 ? -1.388 7.690 6.528 1.00 62.56 86 LYS A CA 1
ATOM 705 C C . LYS A 1 86 ? -1.574 9.183 6.821 1.00 62.56 86 LYS A C 1
ATOM 707 O O . LYS A 1 86 ? -2.320 9.530 7.729 1.00 62.56 86 LYS A O 1
ATOM 712 N N . GLY A 1 87 ? -0.911 10.058 6.066 1.00 66.19 87 GLY A N 1
ATOM 713 C CA . GLY A 1 87 ? -1.065 11.508 6.198 1.00 66.19 87 GLY A CA 1
ATOM 714 C C . GLY A 1 87 ? -2.405 12.000 5.650 1.00 66.19 87 GLY A C 1
ATOM 715 O O . GLY A 1 87 ? -3.012 12.893 6.231 1.00 66.19 87 GLY A O 1
ATOM 716 N N . LEU A 1 88 ? -2.903 11.373 4.580 1.00 75.31 88 LEU A N 1
ATOM 717 C CA . LEU A 1 88 ? -4.200 11.696 3.983 1.00 75.31 88 LEU A CA 1
ATOM 718 C C . LEU A 1 88 ? -5.377 11.448 4.931 1.00 75.31 88 LEU A C 1
ATOM 720 O O . LEU A 1 88 ? -6.304 12.251 4.945 1.00 75.31 88 LEU A O 1
ATOM 724 N N . GLU A 1 89 ? -5.354 10.373 5.722 1.00 76.56 89 GLU A N 1
ATOM 725 C CA . GLU A 1 89 ? -6.421 10.101 6.699 1.00 76.56 89 GLU A CA 1
ATOM 726 C C . GLU A 1 89 ? -6.467 11.192 7.786 1.00 76.56 89 GLU A C 1
ATOM 728 O O . GLU A 1 89 ? -7.537 11.701 8.113 1.00 76.56 89 GLU A O 1
ATOM 733 N N . ILE A 1 90 ? -5.298 11.630 8.266 1.00 82.94 90 ILE A N 1
ATOM 734 C CA . ILE A 1 90 ? -5.175 12.705 9.264 1.00 82.94 90 ILE A CA 1
ATOM 735 C C . ILE A 1 90 ? -5.632 14.050 8.679 1.00 82.94 90 ILE A C 1
ATOM 737 O O . ILE A 1 90 ? -6.388 14.787 9.312 1.00 82.94 90 ILE A O 1
ATOM 741 N N . GLU A 1 91 ? -5.214 14.379 7.455 1.00 82.88 91 GLU A N 1
ATOM 742 C CA . GLU A 1 91 ? -5.661 15.600 6.770 1.00 82.88 91 GLU A CA 1
ATOM 743 C C . GLU A 1 91 ? -7.169 15.580 6.498 1.00 82.88 91 GLU A C 1
ATOM 745 O O . GLU A 1 91 ? -7.847 16.591 6.680 1.00 82.88 91 GLU A O 1
ATOM 750 N N . LYS A 1 92 ? -7.731 14.423 6.139 1.00 89.50 92 LYS A N 1
ATOM 751 C CA . LYS A 1 92 ? -9.179 14.237 5.998 1.00 89.50 92 LYS A CA 1
ATOM 752 C C . LYS A 1 92 ? -9.907 14.541 7.310 1.00 89.50 92 LYS A C 1
ATOM 754 O O . LYS A 1 92 ? -10.877 15.297 7.287 1.00 89.50 92 LYS A O 1
ATOM 759 N N . GLU A 1 93 ? -9.448 14.009 8.443 1.00 91.25 93 GLU A N 1
ATOM 760 C CA . GLU A 1 93 ? -10.031 14.314 9.760 1.00 91.25 93 GLU A CA 1
ATOM 761 C C . GLU A 1 93 ? -9.943 15.810 10.090 1.00 91.25 93 GLU A C 1
ATOM 763 O O . GLU A 1 93 ? -10.933 16.421 10.504 1.00 91.25 93 GLU A O 1
ATOM 768 N N . ARG A 1 94 ? -8.788 16.433 9.824 1.00 93.25 94 ARG A N 1
ATOM 769 C CA . ARG A 1 94 ? -8.571 17.873 10.021 1.00 93.25 94 ARG A CA 1
ATOM 770 C C . ARG A 1 94 ? -9.530 18.726 9.182 1.00 93.25 94 ARG A C 1
ATOM 772 O O . ARG A 1 94 ? -10.084 19.710 9.683 1.00 93.25 94 ARG A O 1
ATOM 779 N N . LEU A 1 95 ? -9.741 18.365 7.915 1.00 95.12 95 LEU A N 1
ATOM 780 C CA . LEU A 1 95 ? -10.659 19.062 7.011 1.00 95.12 95 LEU A CA 1
ATOM 781 C C . LEU A 1 95 ? -12.114 18.922 7.469 1.00 95.12 95 LEU A C 1
ATOM 783 O O . LEU A 1 95 ? -12.835 19.917 7.492 1.00 95.12 95 LEU A O 1
ATOM 787 N N . ILE A 1 96 ? -12.530 17.729 7.901 1.00 95.62 96 ILE A N 1
ATOM 788 C CA . ILE A 1 96 ? -13.876 17.494 8.448 1.00 95.62 96 ILE A CA 1
ATOM 789 C C . ILE A 1 96 ? -14.106 18.336 9.708 1.00 95.62 96 ILE A C 1
ATOM 791 O O . ILE A 1 96 ? -15.138 18.997 9.825 1.00 95.62 96 ILE A O 1
ATOM 795 N N . ALA A 1 97 ? -13.141 18.369 10.631 1.00 94.94 97 ALA A N 1
ATOM 796 C CA . ALA A 1 97 ? -13.227 19.208 11.825 1.00 94.94 97 ALA A CA 1
ATOM 797 C C . ALA A 1 97 ? -13.366 20.699 11.468 1.00 94.94 97 ALA A C 1
ATOM 799 O O . ALA A 1 97 ? -14.188 21.409 12.048 1.00 94.94 97 ALA A O 1
ATOM 800 N N . SER A 1 98 ? -12.609 21.157 10.468 1.00 95.94 98 SER A N 1
ATOM 801 C CA . SER A 1 98 ? -12.678 22.540 9.982 1.00 95.94 98 SER A CA 1
ATOM 802 C C . SER A 1 98 ? -14.043 22.862 9.363 1.00 95.94 98 SER A C 1
ATOM 804 O O . SER A 1 98 ? -14.612 23.913 9.648 1.00 95.94 98 SER A O 1
ATOM 806 N N . LEU A 1 99 ? -14.604 21.944 8.570 1.00 96.38 99 LEU A N 1
ATOM 807 C CA . LEU A 1 99 ? -15.939 22.089 7.980 1.00 96.38 99 LEU A CA 1
ATOM 808 C C . LEU A 1 99 ? -17.038 22.151 9.046 1.00 96.38 99 LEU A C 1
ATOM 810 O O . LEU A 1 99 ? -17.930 22.990 8.956 1.00 96.38 99 LEU A O 1
ATOM 814 N N . ASN A 1 100 ? -16.957 21.308 10.078 1.00 96.31 100 ASN A N 1
ATOM 815 C CA . ASN A 1 100 ? -17.917 21.322 11.182 1.00 96.31 100 ASN A CA 1
ATOM 816 C C . ASN A 1 100 ? -17.880 22.641 11.959 1.00 96.31 100 ASN A C 1
ATOM 818 O O . ASN A 1 100 ? -18.929 23.136 12.365 1.00 96.31 100 ASN A O 1
ATOM 822 N N . LYS A 1 101 ? -16.691 23.233 12.126 1.00 96.62 101 LYS A N 1
ATOM 823 C CA . LYS A 1 101 ? -16.551 24.554 12.743 1.00 96.62 101 LYS A CA 1
ATOM 824 C C . LYS A 1 101 ? -17.239 25.636 11.911 1.00 96.62 101 LYS A C 1
ATOM 826 O O . LYS A 1 101 ? -18.052 26.373 12.447 1.00 96.62 101 LYS A O 1
ATOM 831 N N . ILE A 1 102 ? -16.975 25.671 10.602 1.00 97.19 102 ILE A N 1
ATOM 832 C CA . ILE A 1 102 ? -17.616 26.633 9.690 1.00 97.19 102 ILE A CA 1
ATOM 833 C C . ILE A 1 102 ? -19.139 26.476 9.721 1.00 97.19 102 ILE A C 1
ATOM 835 O O . ILE A 1 102 ? -19.856 27.468 9.758 1.00 97.19 102 ILE A O 1
ATOM 839 N N . LYS A 1 103 ? -19.643 25.237 9.746 1.00 97.12 103 LYS A N 1
ATOM 840 C CA . LYS A 1 103 ? -21.080 24.980 9.863 1.00 97.12 103 LYS A CA 1
ATOM 841 C C . LYS A 1 103 ? -21.657 25.554 11.162 1.00 97.12 103 LYS A C 1
ATOM 843 O O . LYS A 1 103 ? -22.671 26.235 11.107 1.00 97.12 103 LYS A O 1
ATOM 848 N N . ALA A 1 104 ? -21.002 25.316 12.297 1.00 96.50 104 ALA A N 1
ATOM 849 C CA . ALA A 1 104 ? -21.438 25.869 13.577 1.00 96.50 104 ALA A CA 1
ATOM 850 C C . ALA A 1 104 ? -21.442 27.407 13.559 1.00 96.50 104 ALA A C 1
ATOM 852 O O . ALA A 1 104 ? -22.384 28.023 14.051 1.00 96.50 104 ALA A O 1
ATOM 853 N N . ASP A 1 105 ? -20.434 28.023 12.935 1.00 96.12 105 ASP A N 1
ATOM 854 C CA . ASP A 1 105 ? -20.383 29.475 12.751 1.00 96.12 105 ASP A CA 1
ATOM 855 C C . ASP A 1 105 ? -21.561 29.964 11.879 1.00 96.12 105 ASP A C 1
ATOM 857 O O . ASP A 1 105 ? -22.194 30.971 12.199 1.00 96.12 105 ASP A O 1
ATOM 861 N N . CYS A 1 106 ? -21.914 29.236 10.810 1.00 96.44 106 CYS A N 1
ATOM 862 C CA . CYS A 1 106 ? -23.102 29.521 9.997 1.00 96.44 106 CYS A CA 1
ATOM 863 C C . CYS A 1 106 ? -24.408 29.404 10.794 1.00 96.44 106 CYS A C 1
ATOM 865 O O . CYS A 1 106 ? -25.261 30.279 10.664 1.00 96.44 106 CYS A O 1
ATOM 867 N N . ASP A 1 107 ? -24.552 28.375 11.629 1.00 95.31 107 ASP A N 1
ATOM 868 C CA . ASP A 1 107 ? -25.742 28.169 12.462 1.00 95.31 107 ASP A CA 1
ATOM 869 C C . ASP A 1 107 ? -25.910 29.318 13.478 1.00 95.31 107 ASP A C 1
ATOM 871 O O . ASP A 1 107 ? -27.015 29.822 13.682 1.00 95.31 107 ASP A O 1
ATOM 875 N N . VAL A 1 108 ? -24.812 29.801 14.074 1.00 95.12 108 VAL A N 1
ATOM 876 C CA . VAL A 1 108 ? -24.826 30.983 14.957 1.00 95.12 108 VAL A CA 1
ATOM 877 C C . VAL A 1 108 ? -25.260 32.234 14.196 1.00 95.12 108 VAL A C 1
ATOM 879 O O . VAL A 1 108 ? -26.148 32.949 14.659 1.00 95.12 108 VAL A O 1
ATOM 882 N N . MET A 1 109 ? -24.689 32.480 13.012 1.00 93.94 109 MET A N 1
ATOM 883 C CA . MET A 1 109 ? -25.080 33.626 12.183 1.00 93.94 109 MET A CA 1
ATOM 884 C C . MET A 1 109 ? -26.560 33.567 11.790 1.00 93.94 109 MET A C 1
ATOM 886 O O . MET A 1 1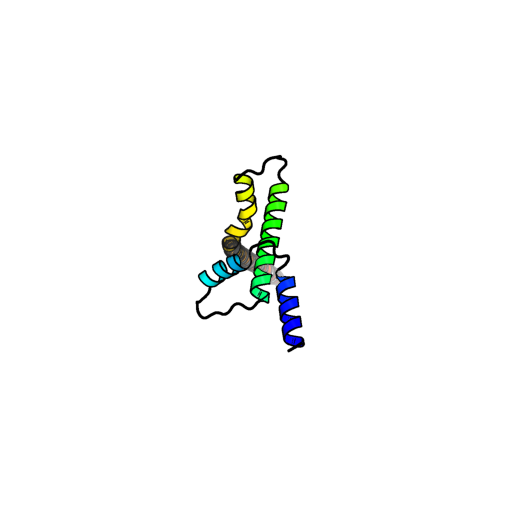09 ? -27.230 34.598 11.781 1.00 93.94 109 MET A O 1
ATOM 890 N N . MET A 1 110 ? -27.081 32.375 11.496 1.00 92.38 110 MET A N 1
ATOM 891 C CA . MET A 1 110 ? -28.487 32.181 11.150 1.00 92.38 110 MET A CA 1
ATOM 892 C C . MET A 1 110 ? -29.408 32.518 12.327 1.00 92.38 110 MET A C 1
ATOM 894 O O . MET A 1 110 ? -30.334 33.310 12.165 1.00 92.38 110 MET A O 1
ATOM 898 N N . ASN A 1 111 ? -29.087 32.024 13.526 1.00 91.38 111 ASN A N 1
ATOM 899 C CA . ASN A 1 111 ? -29.829 32.345 14.748 1.00 91.38 111 ASN A CA 1
ATOM 900 C C . ASN A 1 111 ? -29.791 33.845 15.083 1.00 91.38 111 ASN A C 1
ATOM 902 O O . ASN A 1 111 ? -30.793 34.409 15.519 1.00 91.38 111 ASN A O 1
ATOM 906 N N . ASP A 1 112 ? -28.653 34.511 14.874 1.00 91.56 112 ASP A N 1
ATOM 907 C CA . ASP A 1 112 ? -28.520 35.950 15.115 1.00 91.56 112 ASP A CA 1
ATOM 908 C C . ASP A 1 112 ? -29.380 36.779 14.155 1.00 91.56 112 ASP A C 1
ATOM 910 O O . ASP A 1 112 ? -29.975 37.782 14.561 1.00 91.56 112 ASP A O 1
ATOM 914 N N . VAL A 1 113 ? -29.455 36.364 12.887 1.00 91.75 113 VAL A N 1
ATOM 915 C CA . VAL A 1 113 ? -30.354 36.960 11.893 1.00 91.75 113 VAL A CA 1
ATOM 916 C C . VAL A 1 113 ? -31.797 36.745 12.334 1.00 91.75 113 VAL A C 1
ATOM 918 O O . VAL A 1 113 ? -32.520 37.720 12.520 1.00 91.75 113 VAL A O 1
ATOM 921 N N . GLU A 1 114 ? -32.210 35.505 12.583 1.00 89.50 114 GLU A N 1
ATOM 922 C CA . GLU A 1 114 ? -33.577 35.203 13.010 1.00 89.50 114 GLU A CA 1
ATOM 923 C C . GLU A 1 114 ? -33.968 35.981 14.266 1.00 89.50 114 GLU A C 1
ATOM 925 O O . GLU A 1 114 ? -35.030 36.597 14.291 1.00 89.50 114 GLU A O 1
ATOM 930 N N . ARG A 1 115 ? -33.095 36.062 15.274 1.00 87.12 115 ARG A N 1
ATOM 931 C CA . ARG A 1 115 ? -33.350 36.833 16.495 1.00 87.12 115 ARG A CA 1
ATOM 932 C C . ARG A 1 115 ? -33.521 38.323 16.213 1.00 87.12 115 ARG A C 1
ATOM 934 O O . ARG A 1 115 ? -34.481 38.918 16.692 1.00 87.12 115 ARG A O 1
ATOM 941 N N . LYS A 1 116 ? -32.612 38.941 15.452 1.00 87.88 116 LYS A N 1
ATOM 942 C CA . LYS A 1 116 ? -32.698 40.378 15.134 1.00 87.88 116 LYS A CA 1
ATOM 943 C C . LYS A 1 116 ? -33.940 40.698 14.310 1.00 87.88 116 LYS A C 1
ATOM 945 O O . LYS A 1 116 ? -34.601 41.689 14.586 1.00 87.88 116 LYS A O 1
ATOM 950 N N . PHE A 1 117 ? -34.272 39.855 13.337 1.00 81.56 117 PHE A N 1
ATOM 951 C CA . PHE A 1 117 ? -35.410 40.072 12.446 1.00 81.56 117 PHE A CA 1
ATOM 952 C C . PHE A 1 117 ? -36.760 39.625 13.013 1.00 81.56 117 PHE A C 1
ATOM 954 O O . PHE A 1 117 ? -37.784 40.140 12.575 1.00 81.56 117 PHE A O 1
ATOM 961 N N . SER A 1 118 ? -36.785 38.767 14.035 1.00 72.94 118 SER A N 1
ATOM 962 C CA . SER A 1 118 ? -38.003 38.482 14.807 1.00 72.94 118 SER A CA 1
ATOM 963 C C . SER A 1 118 ? -38.339 39.623 15.768 1.00 72.94 118 SER A C 1
ATOM 965 O O . SER A 1 118 ? -39.500 39.996 15.871 1.00 72.94 118 SER A O 1
ATOM 967 N N . LEU A 1 119 ? -37.328 40.251 16.385 1.00 59.06 119 LEU A N 1
ATOM 968 C CA . LEU A 1 119 ? -37.522 41.448 17.216 1.00 59.06 119 LEU A CA 1
ATOM 969 C C . LEU A 1 119 ? -38.086 42.629 16.410 1.00 59.06 119 LEU A C 1
ATOM 971 O O . LEU A 1 119 ? -38.858 43.412 16.948 1.00 59.06 119 LEU A O 1
ATOM 975 N N . PHE A 1 120 ? -37.744 42.767 15.124 1.00 58.12 120 PHE A N 1
ATOM 976 C CA . PHE A 1 120 ? -38.346 43.811 14.283 1.00 58.12 120 PHE A CA 1
ATOM 977 C C . PHE A 1 120 ? -39.853 43.608 14.064 1.00 58.12 120 PHE A C 1
ATOM 979 O O . PHE A 1 120 ? -40.564 44.598 13.967 1.00 58.12 120 PHE A O 1
ATOM 986 N N . LYS A 1 121 ? -40.355 42.364 14.049 1.00 57.22 121 LYS A N 1
ATOM 987 C CA . LYS A 1 121 ? -41.798 42.102 13.918 1.00 57.22 121 LYS A CA 1
ATOM 988 C C . LYS A 1 121 ? -42.587 42.453 15.178 1.00 57.22 121 LYS A C 1
ATOM 990 O O . LYS A 1 121 ? -43.673 42.994 15.060 1.00 57.22 121 LYS A O 1
ATOM 995 N N . GLU A 1 122 ? -42.040 42.183 16.362 1.00 55.59 122 GLU A N 1
ATOM 996 C CA . GLU A 1 122 ? -42.722 42.503 17.628 1.00 55.59 122 GLU A CA 1
ATOM 997 C C . GLU A 1 122 ? -42.799 44.021 17.874 1.00 55.59 122 GLU A C 1
ATOM 999 O O . GLU A 1 122 ? -43.805 44.510 18.369 1.00 55.59 122 GLU A O 1
ATOM 1004 N N . ASN A 1 123 ? -41.784 44.791 17.459 1.00 53.59 123 ASN A N 1
ATOM 1005 C CA . ASN A 1 123 ? -41.788 46.249 17.644 1.00 53.59 123 ASN A CA 1
ATOM 1006 C C . ASN A 1 123 ? -42.711 47.005 16.664 1.00 53.59 123 ASN A C 1
ATOM 1008 O O . ASN A 1 123 ? -43.094 48.130 16.965 1.00 53.59 123 ASN A O 1
ATOM 1012 N N . GLU A 1 124 ? -43.074 46.427 15.511 1.00 53.22 124 GLU A N 1
ATOM 1013 C CA . GLU A 1 124 ? -44.055 47.039 14.594 1.00 53.22 124 GLU A CA 1
ATOM 1014 C C . GLU A 1 124 ? -45.506 46.843 15.082 1.00 53.22 124 GLU A C 1
ATOM 1016 O O . GLU A 1 124 ? -46.352 47.700 14.839 1.00 53.22 124 GLU A O 1
ATOM 1021 N N . GLU A 1 125 ? -45.801 45.766 15.820 1.00 53.41 125 GLU A N 1
ATOM 1022 C CA . GLU A 1 125 ? -47.148 45.487 16.351 1.00 53.41 125 GLU A CA 1
ATOM 1023 C C . GLU A 1 125 ? -47.510 46.368 17.571 1.00 53.41 125 GLU A C 1
ATOM 1025 O O . GLU A 1 125 ? -48.684 46.683 17.788 1.00 53.41 125 GLU A O 1
ATOM 1030 N N . ASP A 1 126 ? -46.511 46.835 18.329 1.00 52.88 126 ASP A N 1
ATOM 1031 C CA . ASP A 1 126 ? -46.701 47.703 19.502 1.00 52.88 126 ASP A CA 1
ATOM 1032 C C . ASP A 1 126 ? -46.883 49.199 19.142 1.00 52.88 126 ASP A C 1
ATOM 1034 O O . ASP A 1 126 ? -47.411 49.967 19.949 1.00 52.88 126 ASP A O 1
ATOM 1038 N N . GLU A 1 127 ? -46.500 49.636 17.933 1.00 51.94 127 GLU A N 1
ATOM 1039 C CA . GLU A 1 127 ? -46.677 51.030 17.476 1.00 51.94 127 GLU A CA 1
ATOM 1040 C C . GLU A 1 127 ? -48.056 51.302 16.836 1.00 51.94 127 GLU A C 1
ATOM 1042 O O . GLU A 1 127 ? -48.494 52.452 16.803 1.00 51.94 127 GLU A O 1
ATOM 1047 N N . GLU A 1 128 ? -48.791 50.277 16.386 1.00 51.53 128 GLU A N 1
ATOM 1048 C CA . GLU A 1 128 ? -50.142 50.433 15.805 1.00 51.53 128 GLU A CA 1
ATOM 1049 C C . GLU A 1 128 ? -51.280 50.468 16.852 1.00 51.53 128 GLU A C 1
ATOM 1051 O O . GLU A 1 128 ? -52.443 50.669 16.494 1.00 51.53 128 GLU A O 1
ATOM 1056 N N . THR A 1 129 ? -50.981 50.303 18.149 1.00 53.31 129 THR A N 1
ATOM 1057 C CA . THR A 1 129 ? -51.991 50.256 19.232 1.00 53.31 129 THR A CA 1
ATOM 1058 C C . THR A 1 129 ? -52.010 51.460 20.192 1.00 53.31 129 THR A C 1
ATOM 1060 O O . THR A 1 129 ? -52.698 51.397 21.215 1.00 53.31 129 THR A O 1
ATOM 1063 N N . CYS A 1 130 ? -51.354 52.580 19.858 1.00 40.03 130 CYS A N 1
ATOM 1064 C CA . CYS A 1 130 ? -51.478 53.858 20.588 1.00 40.03 130 CYS A CA 1
ATOM 1065 C C . CYS A 1 130 ? -52.245 54.938 19.809 1.00 40.03 130 CYS A C 1
ATOM 1067 O O . CYS A 1 130 ? -51.885 55.211 18.644 1.00 40.03 130 CYS A O 1
#

pLDDT: mean 81.43, std 16.83, range [40.03, 97.19]

Secondary structure (DSSP, 8-state):
-HHHHHHHHHHHHHHTT-SS-HHHHHHHHHHHS-TTPPPPHHHHHHHHHHHHHHHHHHHHHHTTSS-SS--HHHHHHHHHHHHTHHHHHHHHHHHHHHHHHHHHHHHHHHHHHHHHHHHHHHHHHTTTT-

Sequence (130 aa):
MAEEDEIKKSEEYEEQGLAFANAEVVRLMKNNLPPDRMIKKRVKVGMNKFLEDTCVRICKKMGKEPFVYIEYDMFKKAIKPFEELKGLEIEKERLIASLNKIKADCDVMMNDVERKFSLFKENEEDEETC

Foldseek 3Di:
DVVVVVVVVVLVVLCVPQPDDLVVQVVVVCVVDDVPDDDDSCNSSVSSVVVVVLVVQLVVQQVVDPDPDRDVVSSCVSCVCVVCVVVVVVVVVVVVVVVVVVVVVVVVVVVVVCVVVVVVVVVVVVVVPD